Protein AF-V8AP48-F1 (afdb_monomer_lite)

Sequence (80 aa):
MKHIKNTGKLFILDWKRIFKNPIAIFLVVALMFIPSLYAWFNIKALWDPYANTSQLPIAVYSDDRTEKFQDKSINIGDEV

InterPro domains:
  IPR051328 Type VII Secretion & ABC Transporter Permease [PTHR43077] (7-79)

Foldseek 3Di:
DVVVVVVVVVVVVVVVVLVVDPVSVVVVVVVVCVVVVVVVVVCVCPVCVCPPCPPPDDDDDDPFDFDDDPNDTDGVSVVD

Radius of gyration: 31.88 Å; chains: 1; bounding box: 59×29×79 Å

Secondary structure (DSSP, 8-state):
-HHHHHHHHHHHHHHHHHTT-HHHHHHHHHHHHHHHHHHHHHHHHHS-TTTTGGGS-------PPPEEETTEEE-GGG--

Organism: NCBI:txid1380772

Structure (mmCIF, N/CA/C/O backbone):
data_AF-V8AP48-F1
#
_entry.id   AF-V8AP48-F1
#
loop_
_atom_site.group_PDB
_atom_site.id
_atom_site.type_symbol
_atom_site.label_atom_id
_atom_site.label_alt_id
_atom_site.label_comp_id
_atom_site.label_asym_id
_atom_site.label_entity_id
_atom_site.label_seq_id
_atom_site.pdbx_PDB_ins_code
_atom_site.Cartn_x
_atom_site.Cartn_y
_atom_site.Cartn_z
_atom_site.occupancy
_atom_site.B_iso_or_equiv
_atom_site.auth_seq_id
_atom_site.auth_comp_id
_atom_site.auth_asym_id
_atom_site.auth_atom_id
_atom_site.pdbx_PDB_model_num
ATOM 1 N N . MET A 1 1 ? -36.460 5.232 15.666 1.00 63.28 1 MET A N 1
ATOM 2 C CA . MET A 1 1 ? -35.376 6.030 16.306 1.00 63.28 1 MET A CA 1
ATOM 3 C C . MET A 1 1 ? -34.671 5.341 17.487 1.00 63.28 1 MET A C 1
ATOM 5 O O . MET A 1 1 ? -33.487 5.588 17.678 1.00 63.28 1 MET A O 1
ATOM 9 N N . LYS A 1 2 ? -35.339 4.489 18.290 1.00 70.75 2 LYS A N 1
ATOM 10 C CA . LYS A 1 2 ? -34.717 3.783 19.438 1.00 70.75 2 LYS A CA 1
ATOM 11 C C . LYS A 1 2 ? -33.567 2.843 19.035 1.00 70.75 2 LYS A C 1
ATOM 13 O O . LYS A 1 2 ? -32.539 2.827 19.698 1.00 70.75 2 LYS A O 1
ATOM 18 N N . HIS A 1 3 ? -33.714 2.134 17.914 1.00 78.88 3 HIS A N 1
ATOM 19 C CA . HIS A 1 3 ? -32.700 1.201 17.407 1.00 78.88 3 HIS A CA 1
ATOM 20 C C . HIS A 1 3 ? -31.365 1.887 17.097 1.00 78.88 3 HIS A C 1
ATOM 22 O O . HIS A 1 3 ? -30.341 1.451 17.599 1.00 78.88 3 HIS A O 1
ATOM 28 N N . ILE A 1 4 ? -31.388 3.028 16.400 1.00 84.38 4 ILE A N 1
ATOM 29 C CA . ILE A 1 4 ? -30.180 3.805 16.066 1.00 84.38 4 ILE A CA 1
ATOM 30 C C . ILE A 1 4 ? -29.432 4.258 17.331 1.00 84.38 4 ILE A C 1
ATOM 32 O O . ILE A 1 4 ? -28.211 4.142 17.411 1.00 84.38 4 ILE A O 1
ATOM 36 N N . LYS A 1 5 ? -30.159 4.713 18.363 1.00 86.25 5 LYS A N 1
ATOM 37 C CA . LYS A 1 5 ? -29.556 5.098 19.652 1.00 86.25 5 LYS A CA 1
ATOM 38 C C . LYS A 1 5 ? -28.916 3.906 20.377 1.00 86.25 5 LYS A C 1
A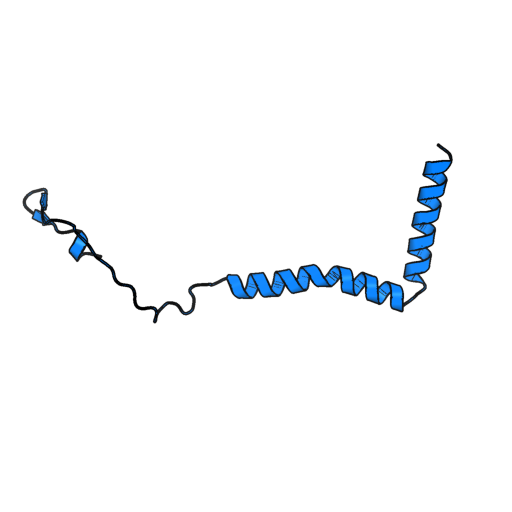TOM 40 O O . LYS A 1 5 ? -27.890 4.074 21.032 1.00 86.25 5 LYS A O 1
ATOM 45 N N . ASN A 1 6 ? -29.499 2.715 20.256 1.00 92.69 6 ASN A N 1
ATOM 46 C CA . ASN A 1 6 ? -28.951 1.496 20.852 1.00 92.69 6 ASN A CA 1
ATOM 47 C C . ASN A 1 6 ? -27.704 1.009 20.102 1.00 92.69 6 ASN A C 1
ATOM 49 O O . ASN A 1 6 ? -26.731 0.634 20.751 1.00 92.69 6 ASN A O 1
ATOM 53 N N . THR A 1 7 ? -27.693 1.090 18.769 1.00 93.44 7 THR A N 1
ATOM 54 C CA . THR A 1 7 ? -26.522 0.757 17.944 1.00 93.44 7 THR A CA 1
ATOM 55 C C . THR A 1 7 ? -25.329 1.647 18.285 1.00 93.44 7 THR A C 1
ATOM 57 O O . THR A 1 7 ? -24.238 1.139 18.526 1.00 93.44 7 THR A O 1
ATOM 60 N N . GLY A 1 8 ? -25.539 2.964 18.402 1.00 95.12 8 GLY A N 1
ATOM 61 C CA . GLY A 1 8 ? -24.471 3.890 18.799 1.00 95.12 8 GLY A CA 1
ATOM 62 C C . GLY A 1 8 ? -23.921 3.606 20.202 1.00 95.12 8 GLY A C 1
ATOM 63 O O . GLY A 1 8 ? -22.710 3.637 20.412 1.00 95.12 8 GLY A O 1
ATOM 64 N N . LYS A 1 9 ? -24.791 3.256 21.162 1.00 95.25 9 LYS A N 1
ATOM 65 C CA . LYS A 1 9 ? -24.353 2.822 22.500 1.00 95.25 9 LYS A CA 1
ATOM 66 C C . LYS A 1 9 ? -23.500 1.557 22.448 1.00 95.25 9 LYS A C 1
ATOM 68 O O . LYS A 1 9 ? -22.495 1.504 23.147 1.00 95.25 9 LYS A O 1
ATOM 73 N N . LEU A 1 10 ? -23.893 0.567 21.644 1.00 94.56 10 LEU A N 1
ATOM 74 C CA . LEU A 1 10 ? -23.138 -0.676 21.465 1.00 94.56 10 LEU A CA 1
ATOM 75 C C . LEU A 1 10 ? -21.746 -0.401 20.890 1.00 94.56 10 LEU A C 1
ATOM 77 O O . LEU A 1 10 ? -20.758 -0.827 21.476 1.00 94.56 10 LEU A O 1
ATOM 81 N N . PHE A 1 11 ? -21.670 0.417 19.838 1.00 94.94 11 PHE A N 1
ATOM 82 C CA . PHE A 1 11 ? -20.410 0.802 19.203 1.00 94.94 11 PHE A CA 1
ATOM 83 C C . PHE A 1 11 ? -19.413 1.432 20.189 1.00 94.94 11 PHE A C 1
ATOM 85 O O . PHE A 1 11 ? -18.254 1.027 20.258 1.00 94.94 11 PHE A O 1
ATOM 92 N N . ILE A 1 12 ? -19.864 2.389 21.008 1.00 95.88 12 ILE A N 1
ATOM 93 C CA . ILE A 1 12 ? -19.018 3.021 22.038 1.00 95.88 12 ILE A CA 1
ATOM 94 C C . ILE A 1 12 ? -18.549 1.989 23.078 1.00 95.88 12 ILE A C 1
ATOM 96 O O . ILE A 1 12 ? -17.421 2.053 23.573 1.00 95.88 12 ILE A O 1
ATOM 100 N N . LEU A 1 13 ? -19.414 1.036 23.428 1.00 95.94 13 LEU A N 1
ATOM 101 C CA . LEU A 1 13 ? -19.119 -0.003 24.410 1.00 95.94 13 LEU A CA 1
ATOM 102 C C . LEU A 1 13 ? -18.060 -0.983 23.888 1.00 95.94 13 LEU A C 1
ATOM 104 O O . LEU A 1 13 ? -17.178 -1.380 24.651 1.00 95.94 13 LEU A O 1
ATOM 108 N N . ASP A 1 14 ? -18.094 -1.302 22.596 1.00 93.62 14 ASP A N 1
ATOM 109 C CA . ASP A 1 14 ? -17.093 -2.143 21.940 1.00 93.62 14 ASP A CA 1
ATOM 110 C C . ASP A 1 14 ? -15.730 -1.449 21.868 1.00 93.62 14 ASP A C 1
ATOM 112 O O . ASP A 1 14 ? -14.729 -2.040 22.279 1.00 93.62 14 ASP A O 1
ATOM 116 N N . TRP A 1 15 ? -15.679 -0.161 21.513 1.00 94.88 15 TRP A N 1
ATOM 117 C CA . TRP A 1 15 ? -14.442 0.628 21.613 1.00 94.88 15 TRP A CA 1
ATOM 118 C C . TRP A 1 15 ? -13.869 0.634 23.035 1.00 94.88 15 TRP A C 1
ATOM 120 O O . TRP A 1 15 ? -12.676 0.401 23.234 1.00 94.88 15 TRP A O 1
ATOM 130 N N . LYS A 1 16 ? -14.718 0.818 24.054 1.00 95.19 16 LYS A N 1
ATOM 131 C CA . LYS A 1 16 ? -14.289 0.780 25.461 1.00 95.19 16 LYS A CA 1
ATOM 132 C C . LYS A 1 16 ? -13.739 -0.591 25.875 1.00 95.19 16 LYS A C 1
ATOM 134 O O . LYS A 1 16 ? -12.871 -0.652 26.744 1.00 95.19 16 LYS A O 1
ATOM 139 N N . ARG A 1 17 ? -14.239 -1.686 25.294 1.00 94.50 17 ARG A N 1
ATOM 140 C CA . ARG A 1 17 ? -13.721 -3.045 25.527 1.00 94.50 17 ARG A CA 1
ATOM 141 C C . ARG A 1 17 ? -12.374 -3.260 24.846 1.00 94.50 17 ARG A C 1
ATOM 143 O O . ARG A 1 17 ? -11.479 -3.801 25.489 1.00 94.50 17 ARG A O 1
ATOM 150 N N . ILE A 1 18 ? -12.217 -2.794 23.606 1.00 94.31 18 ILE A N 1
ATOM 151 C CA . ILE A 1 18 ? -10.952 -2.872 22.859 1.00 94.31 18 ILE A CA 1
ATOM 152 C C . ILE A 1 18 ? -9.838 -2.185 23.654 1.00 94.31 18 ILE A C 1
ATOM 154 O O . ILE A 1 18 ? -8.830 -2.818 23.942 1.00 94.31 18 ILE A O 1
ATOM 158 N N . PHE A 1 19 ? -10.055 -0.952 24.126 1.00 95.06 19 PHE A N 1
ATOM 159 C CA . PHE A 1 19 ? -9.042 -0.215 24.897 1.00 95.06 19 PHE A CA 1
ATOM 160 C C . PHE A 1 19 ? -8.710 -0.809 26.276 1.00 95.06 19 PHE A C 1
ATOM 162 O O . PHE A 1 19 ? -7.719 -0.419 26.888 1.00 95.06 19 PHE A O 1
ATOM 169 N N . LYS A 1 20 ? -9.518 -1.740 26.792 1.00 95.44 20 LYS A N 1
ATOM 170 C CA . LYS A 1 20 ? -9.234 -2.439 28.054 1.00 95.44 20 LYS A CA 1
ATOM 171 C C . LYS A 1 20 ? -8.435 -3.723 27.866 1.00 95.44 20 LYS A C 1
ATOM 173 O O . LYS A 1 20 ? -7.915 -4.242 28.850 1.00 95.44 20 LYS A O 1
ATOM 178 N N . ASN A 1 21 ? -8.367 -4.255 26.646 1.00 95.88 21 ASN A N 1
ATOM 179 C CA . ASN A 1 21 ? -7.666 -5.498 26.362 1.00 95.88 21 ASN A CA 1
ATOM 180 C C . ASN A 1 21 ? -6.391 -5.211 25.548 1.00 95.88 21 ASN A C 1
ATOM 182 O O . ASN A 1 21 ? -6.493 -4.870 24.368 1.00 95.88 21 ASN A O 1
ATOM 186 N N . PRO A 1 22 ? -5.190 -5.399 26.126 1.00 94.88 22 PRO A N 1
ATOM 187 C CA . PRO A 1 22 ? -3.936 -5.114 25.431 1.00 94.88 22 PRO A CA 1
ATOM 188 C C . PRO A 1 22 ? -3.748 -5.957 24.160 1.00 94.88 22 PRO A C 1
ATOM 190 O O . PRO A 1 22 ? -3.210 -5.455 23.176 1.00 94.88 22 PRO A O 1
ATOM 193 N N . ILE A 1 23 ? -4.249 -7.199 24.132 1.00 96.88 23 ILE A N 1
ATOM 194 C CA . ILE A 1 23 ? -4.189 -8.062 22.941 1.00 96.88 23 ILE A CA 1
ATOM 195 C C . ILE A 1 23 ? -5.074 -7.491 21.828 1.00 96.88 23 ILE A C 1
ATOM 197 O O . ILE A 1 23 ? -4.665 -7.452 20.671 1.00 96.88 23 ILE A O 1
ATOM 201 N N . ALA A 1 24 ? -6.272 -7.003 22.165 1.00 95.50 24 ALA A N 1
ATOM 202 C CA . ALA A 1 24 ? -7.172 -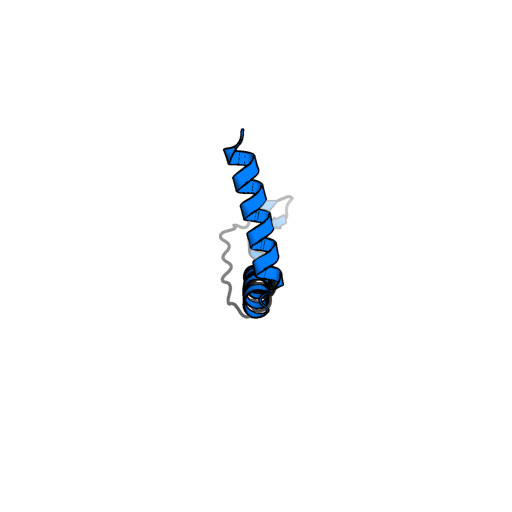6.405 21.181 1.00 95.50 24 ALA A CA 1
ATOM 203 C C . ALA A 1 24 ? -6.566 -5.137 20.563 1.00 95.50 24 ALA A C 1
ATOM 205 O O . ALA A 1 24 ? -6.615 -4.970 19.346 1.00 95.50 24 ALA A O 1
ATOM 206 N N . ILE A 1 25 ? -5.945 -4.280 21.383 1.00 96.50 25 ILE A N 1
ATOM 207 C CA . ILE A 1 25 ? -5.223 -3.095 20.897 1.00 96.50 25 ILE A CA 1
ATOM 208 C C . ILE A 1 25 ? -4.091 -3.515 19.962 1.00 96.50 25 ILE A C 1
ATOM 210 O O . ILE A 1 25 ? -3.992 -2.981 18.862 1.00 96.50 25 ILE A O 1
ATOM 214 N N . PHE A 1 26 ? -3.269 -4.485 20.371 1.00 96.56 26 PHE A N 1
ATOM 215 C CA . PHE A 1 26 ? -2.167 -4.978 19.550 1.00 96.56 26 PHE A CA 1
ATOM 216 C C . PHE A 1 26 ? -2.648 -5.453 18.173 1.00 96.56 26 PHE A C 1
ATOM 218 O O . PHE A 1 26 ? -2.089 -5.039 17.161 1.00 96.56 26 PHE A O 1
ATOM 225 N N . LEU A 1 27 ? -3.717 -6.253 18.117 1.00 96.56 27 LEU A N 1
ATOM 226 C CA . LEU A 1 27 ? -4.280 -6.740 16.854 1.00 96.56 27 LEU A CA 1
ATOM 227 C C . LEU A 1 27 ? -4.802 -5.601 15.970 1.00 96.56 27 LEU A C 1
ATOM 229 O O . LEU A 1 27 ? -4.525 -5.580 14.774 1.00 96.56 27 LEU A O 1
ATOM 233 N N 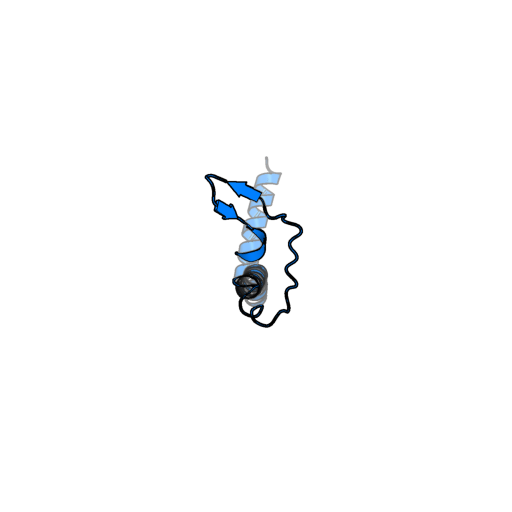. VAL A 1 28 ? -5.526 -4.641 16.551 1.00 95.31 28 VAL A N 1
ATOM 234 C CA . VAL A 1 28 ? -6.054 -3.474 15.826 1.00 95.31 28 VAL A CA 1
ATOM 235 C C . VAL A 1 28 ? -4.917 -2.625 15.251 1.00 95.31 28 VAL A C 1
ATOM 237 O O . VAL A 1 28 ? -4.963 -2.231 14.088 1.00 95.31 28 VAL A O 1
ATOM 240 N N . VAL A 1 29 ? -3.872 -2.385 16.042 1.00 96.06 29 VAL A N 1
ATOM 241 C CA . VAL A 1 29 ? -2.679 -1.645 15.617 1.00 96.06 29 VAL A CA 1
ATOM 242 C C . VAL A 1 29 ? -1.933 -2.400 14.518 1.00 96.06 29 VAL A C 1
ATOM 244 O O . VAL A 1 29 ? -1.623 -1.813 13.484 1.00 96.06 29 VAL A O 1
ATOM 247 N N . ALA A 1 30 ? -1.708 -3.705 14.682 1.00 96.62 30 ALA A N 1
ATOM 248 C CA . ALA A 1 30 ? -1.073 -4.534 13.662 1.00 96.62 30 ALA A CA 1
ATOM 249 C C . ALA A 1 30 ? -1.845 -4.481 12.332 1.00 96.62 30 ALA A C 1
ATOM 251 O O . ALA A 1 30 ? -1.247 -4.224 11.288 1.00 96.62 30 ALA A O 1
ATOM 252 N N . LEU A 1 31 ? -3.175 -4.626 12.372 1.00 96.94 31 LEU A N 1
ATOM 253 C CA . LEU A 1 31 ? -4.041 -4.527 11.193 1.00 96.94 31 LEU A CA 1
ATOM 254 C C . LEU A 1 31 ? -3.951 -3.160 10.503 1.00 96.94 31 LEU A C 1
ATOM 256 O O . LEU A 1 31 ? -3.949 -3.107 9.275 1.00 96.94 31 LEU A O 1
ATOM 260 N N . MET A 1 32 ? -3.832 -2.068 11.264 1.00 96.38 32 MET A N 1
ATOM 261 C CA . MET A 1 32 ? -3.646 -0.727 10.699 1.00 96.38 32 MET A CA 1
ATOM 262 C C . MET A 1 32 ? -2.307 -0.561 9.966 1.00 96.38 32 MET A C 1
ATOM 264 O O . MET A 1 32 ? -2.234 0.203 9.006 1.00 96.38 32 MET A O 1
ATOM 268 N N . PHE A 1 33 ? -1.252 -1.266 10.386 1.00 97.00 33 PHE A N 1
ATOM 269 C CA . PHE A 1 33 ? 0.082 -1.134 9.791 1.00 97.00 33 PHE A CA 1
ATOM 270 C C . PHE A 1 33 ? 0.330 -2.038 8.578 1.00 97.00 33 PHE A C 1
ATOM 272 O O . PHE A 1 33 ? 1.184 -1.705 7.752 1.00 97.00 33 PHE A O 1
ATOM 279 N N . ILE A 1 34 ? -0.405 -3.147 8.431 1.00 96.19 34 ILE A N 1
ATOM 280 C CA . ILE A 1 34 ? -0.230 -4.093 7.312 1.00 96.19 34 ILE A CA 1
ATOM 281 C C . ILE A 1 34 ? -0.288 -3.400 5.933 1.00 96.19 34 ILE A C 1
ATOM 283 O O . ILE A 1 34 ? 0.636 -3.612 5.140 1.00 96.19 34 ILE A O 1
ATOM 287 N N . PRO A 1 35 ? -1.287 -2.545 5.622 1.00 96.00 35 PRO A N 1
ATOM 288 C CA . PRO A 1 35 ? -1.366 -1.892 4.314 1.00 96.00 35 PRO A CA 1
ATOM 289 C C . PRO A 1 35 ? -0.183 -0.960 4.043 1.00 96.00 35 PRO A C 1
ATOM 291 O O . PRO A 1 35 ? 0.336 -0.923 2.929 1.00 96.00 35 PRO A O 1
ATOM 294 N N . SER A 1 36 ? 0.281 -0.240 5.066 1.00 96.62 36 SER A N 1
ATOM 295 C CA . SER A 1 36 ? 1.409 0.687 4.950 1.00 96.62 36 SER A CA 1
ATOM 296 C C . SER A 1 36 ? 2.723 -0.045 4.697 1.00 96.62 36 SER A C 1
ATOM 298 O O . SER A 1 36 ? 3.506 0.385 3.854 1.00 96.62 36 SER A O 1
ATOM 300 N N . LEU A 1 37 ? 2.954 -1.172 5.379 1.00 95.88 37 LEU A N 1
ATOM 301 C CA . LEU A 1 37 ? 4.125 -2.019 5.133 1.00 95.88 37 LEU A CA 1
ATOM 302 C C . LEU A 1 37 ? 4.112 -2.567 3.705 1.00 95.88 37 LEU A C 1
ATOM 304 O O . LEU A 1 37 ? 5.122 -2.478 3.009 1.00 95.88 37 LEU A O 1
ATOM 308 N N . TYR A 1 38 ? 2.962 -3.066 3.244 1.00 94.44 38 TYR A N 1
ATOM 309 C CA . TYR A 1 38 ? 2.804 -3.520 1.864 1.00 94.44 38 TYR A CA 1
ATOM 310 C C . TYR A 1 38 ? 3.115 -2.401 0.861 1.00 94.44 38 TYR A C 1
ATOM 312 O O . TYR A 1 38 ? 3.920 -2.597 -0.054 1.00 94.44 38 TYR A O 1
ATOM 320 N N . ALA A 1 39 ? 2.525 -1.219 1.051 1.00 96.06 39 ALA A N 1
ATOM 321 C CA . ALA A 1 39 ? 2.745 -0.071 0.179 1.00 96.06 39 ALA A CA 1
ATOM 322 C C . ALA A 1 39 ? 4.221 0.351 0.160 1.00 96.06 39 ALA A C 1
ATOM 324 O O . ALA A 1 39 ? 4.779 0.557 -0.913 1.00 96.06 39 ALA A O 1
ATOM 325 N N . TRP A 1 40 ? 4.874 0.411 1.322 1.00 95.38 40 TRP A N 1
ATOM 326 C CA . TRP A 1 40 ? 6.280 0.792 1.441 1.00 95.38 40 TRP A CA 1
ATOM 327 C C . TRP A 1 40 ? 7.207 -0.094 0.601 1.00 95.38 40 TRP A C 1
ATOM 329 O O . TRP A 1 40 ? 8.014 0.418 -0.178 1.00 95.38 40 TRP A O 1
ATOM 339 N N . PHE A 1 41 ? 7.079 -1.420 0.722 1.00 92.06 41 PHE A N 1
ATOM 340 C CA . PHE A 1 41 ? 7.907 -2.350 -0.050 1.00 92.06 41 PHE A CA 1
ATOM 341 C C . PHE A 1 41 ? 7.651 -2.238 -1.552 1.00 92.06 41 PHE A C 1
ATOM 343 O O . PHE A 1 41 ? 8.608 -2.222 -2.325 1.00 92.06 41 PHE A O 1
ATOM 350 N N . ASN A 1 42 ? 6.385 -2.113 -1.959 1.00 93.44 42 ASN A N 1
ATOM 351 C CA . ASN A 1 42 ? 6.030 -1.965 -3.370 1.00 93.44 42 ASN A CA 1
ATOM 352 C C . ASN A 1 42 ? 6.581 -0.664 -3.955 1.00 93.44 42 ASN A C 1
ATOM 354 O O . ASN A 1 42 ? 7.222 -0.690 -4.998 1.00 93.44 42 ASN A O 1
ATOM 358 N N . ILE A 1 43 ? 6.402 0.462 -3.264 1.00 94.38 43 ILE A N 1
ATOM 359 C CA . ILE A 1 43 ? 6.919 1.756 -3.722 1.00 94.38 43 ILE A CA 1
ATOM 360 C C . ILE A 1 43 ? 8.435 1.685 -3.877 1.00 94.38 43 ILE A C 1
ATOM 362 O O . ILE A 1 43 ? 8.954 2.072 -4.916 1.00 94.38 43 ILE A O 1
ATOM 366 N N . LYS A 1 44 ? 9.150 1.143 -2.885 1.00 90.44 44 LYS A N 1
ATOM 367 C CA . LYS A 1 44 ? 10.611 1.031 -2.956 1.00 90.44 44 LYS A CA 1
ATOM 368 C C . LYS A 1 44 ? 11.072 0.139 -4.112 1.00 90.44 44 LYS A C 1
ATOM 370 O O . LYS A 1 44 ? 12.050 0.476 -4.768 1.00 90.44 44 LYS A O 1
ATOM 375 N N . ALA A 1 45 ? 10.396 -0.985 -4.346 1.00 88.06 45 ALA A N 1
ATOM 376 C CA . ALA A 1 45 ? 10.747 -1.912 -5.419 1.00 88.06 45 ALA A CA 1
ATOM 377 C C . ALA A 1 45 ? 10.447 -1.347 -6.818 1.00 88.06 45 ALA A C 1
ATOM 379 O O . ALA A 1 45 ? 11.183 -1.642 -7.753 1.00 88.06 45 ALA A O 1
ATOM 380 N N . LEU A 1 46 ? 9.393 -0.537 -6.962 1.00 89.94 46 LEU A N 1
ATOM 381 C CA . LEU A 1 46 ? 8.967 0.028 -8.247 1.00 89.94 46 LEU A CA 1
ATOM 382 C C . LEU A 1 46 ? 9.446 1.468 -8.497 1.00 89.94 46 LEU A C 1
ATOM 384 O O . LEU A 1 46 ? 9.149 2.016 -9.553 1.00 89.94 46 LEU A O 1
ATOM 388 N N . TRP A 1 47 ? 10.165 2.093 -7.561 1.00 90.75 47 TRP A N 1
ATOM 389 C CA . TRP A 1 47 ? 10.605 3.487 -7.700 1.00 90.75 47 TRP A CA 1
ATOM 390 C C . TRP A 1 47 ? 11.544 3.701 -8.893 1.00 90.75 47 TRP A C 1
ATOM 392 O O . TRP A 1 47 ? 11.459 4.725 -9.564 1.00 90.75 47 TRP A O 1
ATOM 402 N N . ASP A 1 48 ? 12.418 2.731 -9.162 1.00 90.31 48 ASP A N 1
ATOM 403 C CA . ASP A 1 48 ? 13.309 2.742 -10.320 1.00 90.31 48 ASP A CA 1
ATOM 404 C C . ASP A 1 48 ? 13.401 1.334 -10.936 1.00 90.31 48 ASP A C 1
ATOM 406 O O . ASP A 1 48 ? 14.295 0.552 -10.597 1.00 90.31 48 ASP A O 1
ATOM 410 N N . PRO A 1 49 ? 12.454 0.971 -11.822 1.00 84.94 49 PRO A N 1
ATOM 411 C CA . PRO A 1 49 ? 12.416 -0.356 -12.430 1.00 84.94 49 PRO A CA 1
ATOM 412 C C . PRO A 1 49 ? 13.536 -0.567 -13.461 1.00 84.94 49 PRO A C 1
ATOM 414 O O . PRO A 1 49 ? 13.766 -1.701 -13.881 1.00 84.94 49 PRO A O 1
ATOM 417 N N . TYR A 1 50 ? 14.234 0.500 -13.863 1.00 87.06 50 TYR A N 1
ATOM 418 C CA . TYR A 1 50 ? 15.244 0.481 -14.922 1.00 87.06 50 TYR A CA 1
ATOM 419 C C . TYR A 1 50 ? 16.670 0.711 -14.408 1.00 87.06 50 TYR A C 1
ATOM 421 O O . TYR A 1 50 ? 17.616 0.646 -15.190 1.00 87.06 50 TYR A O 1
ATOM 429 N N . ALA A 1 51 ? 16.856 0.881 -13.096 1.00 84.75 51 ALA A N 1
ATOM 430 C CA . ALA A 1 51 ? 18.161 1.082 -12.460 1.00 84.75 51 ALA A CA 1
ATOM 431 C C . ALA A 1 51 ? 19.252 0.094 -12.922 1.00 84.75 51 ALA A C 1
ATOM 433 O O . ALA A 1 51 ? 20.434 0.425 -12.925 1.00 84.75 51 ALA A O 1
ATOM 434 N N . ASN A 1 52 ? 18.860 -1.127 -13.306 1.00 81.81 52 ASN A N 1
ATOM 435 C CA . ASN A 1 52 ? 19.769 -2.204 -13.701 1.00 81.81 52 ASN A CA 1
ATOM 436 C C . ASN A 1 52 ? 19.611 -2.652 -15.166 1.00 81.81 52 ASN A C 1
ATOM 438 O O . ASN A 1 52 ? 20.109 -3.715 -15.530 1.00 81.81 52 ASN A O 1
ATOM 442 N N . THR A 1 53 ? 18.935 -1.885 -16.028 1.00 86.19 53 THR A N 1
ATOM 443 C CA . THR A 1 53 ? 18.742 -2.281 -17.439 1.00 86.19 53 THR A CA 1
ATOM 444 C C . THR A 1 53 ? 19.873 -1.853 -18.371 1.00 86.19 53 THR A C 1
ATOM 446 O O . THR A 1 53 ? 19.793 -2.099 -19.568 1.00 86.19 53 THR A O 1
ATOM 449 N N . SER A 1 54 ? 20.955 -1.268 -17.851 1.00 82.62 54 SER A N 1
ATOM 450 C CA . SER A 1 54 ? 22.121 -0.845 -18.644 1.00 82.62 54 SER A CA 1
ATOM 451 C C . SER A 1 54 ? 22.868 -1.995 -19.331 1.00 82.62 54 SER A C 1
ATOM 453 O O . SER A 1 54 ? 23.578 -1.765 -20.303 1.00 82.62 54 SER A O 1
ATOM 455 N N . GLN A 1 55 ? 22.713 -3.230 -18.844 1.00 84.25 55 GLN A N 1
ATOM 456 C CA . GLN A 1 55 ? 23.307 -4.436 -19.436 1.00 84.25 55 GLN A CA 1
ATOM 457 C C . GLN A 1 55 ? 22.316 -5.232 -20.293 1.00 84.25 55 GLN A C 1
ATOM 459 O O . GLN A 1 55 ? 22.659 -6.307 -20.786 1.00 84.25 55 GLN A O 1
ATOM 464 N N . LEU A 1 56 ? 21.079 -4.751 -20.444 1.00 87.25 56 LEU A N 1
ATOM 465 C CA . LEU A 1 56 ? 20.076 -5.451 -21.229 1.00 87.25 56 LEU A CA 1
ATOM 466 C C . LEU A 1 56 ? 20.399 -5.254 -22.721 1.00 87.25 56 LEU A C 1
ATOM 468 O O . LEU A 1 56 ? 20.436 -4.110 -23.173 1.00 87.25 56 LEU A O 1
ATOM 472 N N . PRO A 1 57 ? 20.657 -6.323 -23.498 1.00 85.31 57 PRO A N 1
ATOM 473 C CA . PRO A 1 57 ? 20.916 -6.186 -24.924 1.00 85.31 57 PRO A CA 1
ATOM 474 C C . PRO A 1 57 ? 19.637 -5.719 -25.625 1.00 85.31 57 PRO A C 1
ATOM 476 O O . PRO A 1 57 ? 18.610 -6.398 -25.580 1.00 85.31 57 PRO A O 1
ATOM 479 N N . ILE A 1 58 ? 19.707 -4.557 -26.270 1.00 85.00 58 ILE A N 1
ATOM 480 C CA . ILE A 1 58 ? 18.613 -3.987 -27.057 1.00 85.00 58 ILE A CA 1
ATOM 481 C C . ILE A 1 58 ? 19.038 -4.034 -28.522 1.00 85.00 58 ILE A C 1
ATOM 483 O O . ILE A 1 58 ? 20.104 -3.539 -28.880 1.00 85.00 58 ILE A O 1
ATOM 487 N N . ALA A 1 59 ? 18.210 -4.647 -29.364 1.00 87.75 59 ALA A N 1
ATOM 488 C CA . ALA A 1 59 ? 18.374 -4.588 -30.809 1.00 87.75 59 ALA A CA 1
ATOM 489 C C . ALA A 1 59 ? 17.548 -3.413 -31.341 1.00 87.75 59 ALA A C 1
ATOM 491 O O . ALA A 1 59 ? 16.318 -3.443 -31.277 1.00 87.75 59 ALA A O 1
ATOM 492 N N . VAL A 1 60 ? 18.228 -2.383 -31.841 1.00 84.19 60 VAL A N 1
ATOM 493 C CA . VAL A 1 60 ? 17.606 -1.276 -32.574 1.00 84.19 60 VAL A CA 1
ATOM 494 C C . VAL A 1 60 ? 17.722 -1.598 -34.061 1.00 84.19 60 VAL A C 1
ATOM 496 O O . VAL A 1 60 ? 18.802 -1.932 -34.542 1.00 84.19 60 VAL A O 1
ATOM 499 N N . TYR A 1 61 ? 16.601 -1.558 -34.775 1.00 87.81 61 TYR A N 1
ATOM 500 C CA . TYR A 1 61 ? 16.550 -1.749 -36.222 1.00 87.81 61 TYR A CA 1
ATOM 501 C C . TYR A 1 61 ? 15.888 -0.528 -36.850 1.00 87.81 61 TYR A C 1
ATOM 503 O O . TYR A 1 61 ? 14.820 -0.114 -36.397 1.00 87.81 61 TYR A O 1
ATOM 511 N N . SER A 1 62 ? 16.522 0.015 -37.888 1.00 88.25 62 SER A N 1
ATOM 512 C CA . SER A 1 62 ? 15.961 1.070 -38.722 1.00 88.25 62 SER A CA 1
ATOM 513 C C . SER A 1 62 ? 15.802 0.567 -40.156 1.00 88.25 62 SER A C 1
ATOM 515 O O . SER A 1 62 ? 16.706 -0.066 -40.700 1.00 88.25 62 SER A O 1
ATOM 517 N N . ASP A 1 63 ? 14.640 0.845 -40.747 1.00 89.56 63 ASP A N 1
ATOM 518 C CA . ASP A 1 63 ? 14.350 0.639 -42.176 1.00 89.56 63 ASP A CA 1
ATOM 519 C C . ASP A 1 63 ? 14.324 1.983 -42.932 1.00 89.56 63 ASP A C 1
ATOM 521 O O . ASP A 1 63 ? 13.805 2.088 -44.047 1.00 89.56 63 ASP A O 1
ATOM 525 N N . ASP A 1 64 ? 14.852 3.042 -42.307 1.00 90.12 64 ASP A N 1
ATOM 526 C CA . ASP A 1 64 ? 14.894 4.368 -42.905 1.00 90.12 64 ASP A CA 1
ATOM 527 C C . ASP A 1 64 ? 15.763 4.364 -44.162 1.00 90.12 64 ASP A C 1
ATOM 529 O O . ASP A 1 64 ? 16.837 3.760 -44.239 1.00 90.12 64 ASP A O 1
ATOM 533 N N . ARG A 1 65 ? 15.281 5.074 -45.179 1.00 89.12 65 ARG A N 1
ATOM 534 C CA . ARG A 1 65 ? 15.987 5.236 -46.446 1.00 89.12 65 ARG A CA 1
ATOM 535 C C . ARG A 1 65 ? 16.682 6.581 -46.466 1.00 89.12 65 ARG A C 1
ATOM 537 O O . ARG A 1 65 ? 16.168 7.572 -45.956 1.00 89.12 65 ARG A O 1
ATOM 544 N N . THR A 1 66 ? 17.837 6.619 -47.117 1.00 90.69 66 THR A N 1
ATOM 545 C CA . THR A 1 66 ? 18.525 7.879 -47.379 1.00 90.69 66 THR A CA 1
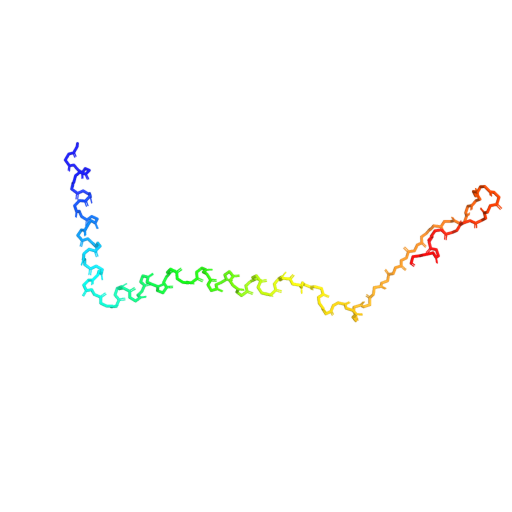ATOM 546 C C . THR A 1 66 ? 17.688 8.743 -48.316 1.00 90.69 66 THR A C 1
ATOM 548 O O . THR A 1 66 ? 17.365 8.318 -49.426 1.00 90.69 66 THR A O 1
ATOM 551 N N . GLU A 1 67 ? 17.403 9.973 -47.899 1.00 90.94 67 GLU A N 1
ATOM 552 C CA . GLU A 1 67 ? 16.652 10.948 -48.691 1.00 90.94 67 GLU A CA 1
ATOM 553 C C . GLU A 1 67 ? 17.410 12.273 -48.812 1.00 90.94 67 GLU A C 1
ATOM 555 O O . GLU A 1 67 ? 18.276 12.602 -47.995 1.00 90.94 67 GLU 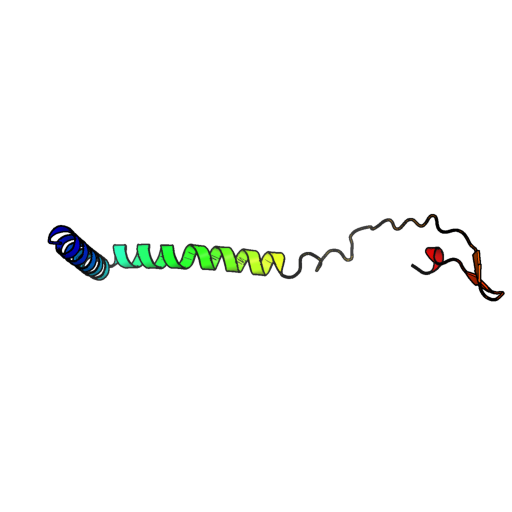A O 1
ATOM 560 N N . LYS A 1 68 ? 17.107 13.050 -49.860 1.00 91.75 68 LYS A N 1
ATOM 561 C CA . LYS A 1 68 ? 17.711 14.374 -50.070 1.00 91.75 68 LYS A CA 1
ATOM 562 C C . LYS A 1 68 ? 16.817 15.484 -49.533 1.00 91.75 68 LYS A C 1
ATOM 564 O O . LYS A 1 68 ? 15.703 15.677 -50.012 1.00 91.75 68 LYS A O 1
ATOM 569 N N . PHE A 1 69 ? 17.355 16.290 -48.626 1.00 88.62 69 PHE A N 1
ATOM 570 C CA . PHE A 1 69 ? 16.702 17.491 -48.120 1.00 88.62 69 PHE A CA 1
ATOM 571 C C . PHE A 1 69 ? 17.676 18.669 -48.156 1.00 88.62 69 PHE A C 1
ATOM 573 O O . PHE A 1 69 ? 18.766 18.593 -47.596 1.00 88.62 69 PHE A O 1
ATOM 580 N N . GLN A 1 70 ? 17.292 19.760 -48.828 1.00 88.62 70 GLN A N 1
ATOM 581 C CA . GLN A 1 70 ? 18.122 20.970 -48.972 1.00 88.62 70 GLN A CA 1
ATOM 582 C C . GLN A 1 70 ? 19.561 20.664 -49.435 1.00 88.62 70 GLN A C 1
ATOM 584 O O . GLN A 1 70 ? 20.533 21.071 -48.803 1.00 88.62 70 GLN A O 1
ATOM 589 N N . ASP A 1 71 ? 19.684 19.876 -50.508 1.00 88.31 71 ASP A N 1
ATOM 590 C CA . ASP A 1 71 ? 20.959 19.420 -51.086 1.00 88.31 71 ASP A CA 1
ATOM 591 C C . ASP A 1 71 ? 21.867 18.596 -50.152 1.00 88.31 71 ASP A C 1
ATOM 593 O O . ASP A 1 71 ? 23.002 18.275 -50.511 1.00 88.31 71 ASP A O 1
ATOM 597 N N . LYS A 1 72 ? 21.362 18.166 -48.991 1.00 88.25 72 LYS A N 1
ATOM 598 C CA . LYS A 1 72 ? 22.029 17.209 -48.104 1.00 88.25 72 LYS A CA 1
ATOM 599 C C . LYS A 1 72 ? 21.365 15.843 -48.200 1.00 88.25 72 LYS A C 1
ATOM 601 O O . LYS A 1 72 ? 20.142 15.740 -48.167 1.00 88.25 72 LYS A O 1
ATOM 606 N N . SER A 1 73 ? 22.180 14.799 -48.306 1.00 87.88 73 SER A N 1
ATOM 607 C CA . SER A 1 73 ? 21.727 13.425 -48.090 1.00 87.88 73 SER A CA 1
ATOM 608 C C . SER A 1 73 ? 21.617 13.190 -46.589 1.00 87.88 73 SER A C 1
ATOM 610 O O . SER A 1 73 ? 22.596 13.406 -45.874 1.00 87.88 73 SER A O 1
ATOM 612 N N . ILE A 1 74 ? 20.443 12.780 -46.124 1.00 89.38 74 ILE A N 1
ATOM 613 C CA . ILE A 1 74 ? 20.163 12.540 -44.709 1.00 89.38 74 ILE A CA 1
ATOM 614 C C . ILE A 1 74 ? 19.718 11.087 -44.556 1.00 89.38 74 ILE A C 1
ATOM 616 O O . ILE A 1 74 ? 18.893 10.607 -45.337 1.00 89.38 74 ILE A O 1
ATOM 620 N N . ASN A 1 75 ? 20.264 10.401 -43.555 1.00 89.31 75 ASN A N 1
ATOM 621 C CA . ASN A 1 75 ? 19.759 9.119 -43.084 1.00 89.31 75 ASN A CA 1
ATOM 622 C C . ASN A 1 75 ? 19.537 9.212 -41.574 1.00 89.31 75 ASN A C 1
ATOM 624 O O . ASN A 1 75 ? 20.485 9.130 -40.804 1.00 89.31 75 ASN A O 1
ATOM 628 N N . ILE A 1 76 ? 18.283 9.408 -41.170 1.00 85.88 76 ILE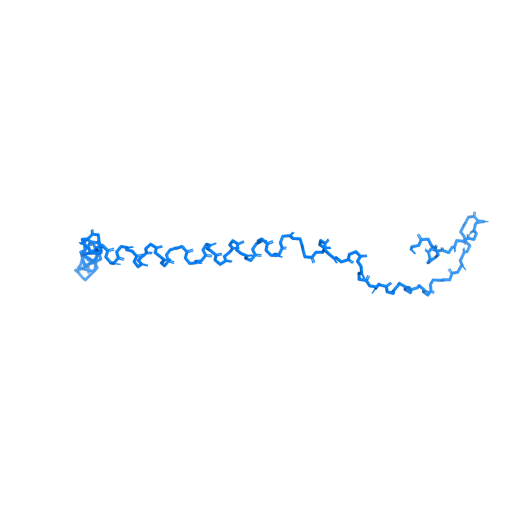 A N 1
ATOM 629 C CA . ILE A 1 76 ? 17.925 9.566 -39.756 1.00 85.88 76 ILE A CA 1
ATOM 630 C C . ILE A 1 76 ? 18.165 8.255 -39.001 1.00 85.88 76 ILE A C 1
ATOM 632 O O . ILE A 1 76 ? 18.604 8.290 -37.859 1.00 85.88 76 ILE A O 1
ATOM 636 N N . GLY A 1 77 ? 17.962 7.108 -39.655 1.00 84.38 77 GLY A N 1
ATOM 637 C CA . GLY A 1 77 ? 18.177 5.791 -39.065 1.00 84.38 77 GLY A CA 1
ATOM 638 C C . GLY A 1 77 ? 19.612 5.512 -38.617 1.00 84.38 77 GLY A C 1
ATOM 639 O O . GLY A 1 77 ? 19.794 4.706 -37.712 1.00 84.38 77 GLY A O 1
ATOM 640 N N . ASP A 1 78 ? 20.604 6.187 -39.209 1.00 83.62 78 ASP A N 1
ATOM 641 C CA . ASP A 1 78 ? 22.023 6.066 -38.840 1.00 83.62 78 ASP A CA 1
ATOM 642 C C . ASP A 1 78 ? 22.426 7.016 -37.691 1.00 83.62 78 ASP A C 1
ATOM 644 O O . ASP A 1 78 ? 23.551 6.947 -37.192 1.00 83.62 78 ASP A O 1
ATOM 648 N N . GLU A 1 79 ? 21.537 7.927 -37.280 1.00 79.00 79 GLU A N 1
ATOM 649 C CA . GLU A 1 79 ? 21.787 8.932 -36.236 1.00 79.00 79 GLU A CA 1
ATOM 650 C C . GLU A 1 79 ? 21.241 8.525 -34.848 1.00 79.00 79 GLU A C 1
ATOM 652 O O . GLU A 1 79 ? 21.358 9.310 -33.902 1.00 79.00 79 GLU A O 1
ATOM 657 N N . VAL A 1 80 ? 20.657 7.322 -34.711 1.00 64.81 80 VAL A N 1
ATOM 658 C CA . VAL A 1 80 ? 19.974 6.825 -33.492 1.00 64.81 80 VAL A CA 1
ATOM 659 C C . VAL A 1 80 ? 20.703 5.653 -32.842 1.00 64.81 80 VAL A C 1
ATOM 661 O O . VAL A 1 80 ? 21.113 4.722 -33.567 1.00 64.81 80 VAL A O 1
#

pLDDT: mean 90.16, std 6.69, range [63.28, 97.0]